Protein AF-A0A2Z6Q3V1-F1 (afdb_monomer)

pLDDT: mean 76.54, std 15.21, range [40.12, 95.44]

Mean predicted aligned error: 13.57 Å

Sequence (162 aa):
MSDLQIVQERGIPQEKRKRQTNGFLIFRNEINEIYKDTNIPMKVLSKIVSDLWNNMPESQKNEYKREYELNRENQKNSKNMFNEIIDLCVQVLQLRNTYEGDANILNLKKIIINKIEEYIDNAYQSDEKTPDSLLEVYFWIYLHINNNMISFKDFLEWHLEL

Secondary structure (DSSP, 8-state):
------------------PPP-HHHHHHHHHHHHTTTS---HHHHHHHHHHHHHHS-HHHHHHHHHHHHHHHHHHHHHHHHHHHHHHHHHHHHHHHTSS--HHHHHHHHHHHHHHHHHHHHHHH-SS---HHHHHHHHHHHHHHHHTTSS-HHHHHHHHH--

Nearest PDB structures (foldseek):
  1rq0-assembly1_A  TM=6.380E-01  e=2.751E+00  Thermotoga maritima

InterPro domains:
  IPR009071 High mobility group box domain [PF00505] (18-76)
  IPR009071 High mobility group box domain [PS50118] (17-83)
  IPR009071 High mobility group box domain [SM00398] (16-84)
  IPR036910 High mobility group box domain superfamily [G3DSA:1.10.30.10] (12-87)
  IPR036910 High mobility group box domain superfamily [SSF47095] (12-73)

Foldseek 3Di:
DDDDDPPPPPPDPDPPPPPPDALLVVQLVVQCVVCVPPPDPPVRSVVVSVVCVVPDDVVVSVVSRVVSVVVVVLVVVLVVLLVVLLVLVVVLVVVVVPPDDPPPNVVSLVVSVVSLVVSLCSVVVDDDDDPVSSVVSLVVSCVVNPVPVDDSVVSCCRRPVD

Radius of gyration: 24.94 Å; Cα contacts (8 Å, |Δi|>4): 72; chains: 1; bounding box: 53×76×59 Å

Structure (mmCIF, N/CA/C/O backbone):
data_AF-A0A2Z6Q3V1-F1
#
_entry.id   AF-A0A2Z6Q3V1-F1
#
loop_
_atom_site.group_PDB
_atom_site.id
_atom_site.type_symbol
_atom_site.label_atom_id
_atom_site.label_alt_id
_atom_site.label_comp_id
_atom_site.label_asym_id
_atom_site.label_entity_id
_atom_site.label_seq_id
_atom_site.pdbx_PDB_ins_code
_atom_site.Cartn_x
_atom_site.Cartn_y
_atom_site.Cartn_z
_atom_site.occupancy
_atom_site.B_iso_or_equiv
_atom_site.auth_seq_id
_atom_site.auth_comp_id
_atom_site.auth_asym_id
_atom_site.auth_atom_id
_atom_site.pdbx_PDB_model_num
ATOM 1 N N . MET A 1 1 ? 27.819 59.455 3.798 1.00 40.12 1 MET A N 1
ATOM 2 C CA . MET A 1 1 ? 27.571 58.857 2.470 1.00 40.12 1 MET A CA 1
ATOM 3 C C . MET A 1 1 ? 28.111 57.433 2.558 1.00 40.12 1 MET A C 1
ATOM 5 O O . MET A 1 1 ? 29.312 57.277 2.461 1.00 40.12 1 MET A O 1
ATOM 9 N N . SER A 1 2 ? 27.429 56.496 3.224 1.00 40.44 2 SER A N 1
ATOM 10 C CA . SER A 1 2 ? 26.300 55.650 2.777 1.00 40.44 2 SER A CA 1
ATOM 11 C C . SER A 1 2 ? 26.572 54.871 1.493 1.00 40.44 2 SER A C 1
ATOM 13 O O . SER A 1 2 ? 25.965 55.155 0.467 1.00 40.44 2 SER A O 1
ATOM 15 N N . ASP A 1 3 ? 27.434 53.859 1.594 1.00 44.41 3 ASP A N 1
ATOM 16 C CA . ASP A 1 3 ? 27.473 52.763 0.630 1.00 44.41 3 ASP A CA 1
ATOM 17 C C . ASP A 1 3 ?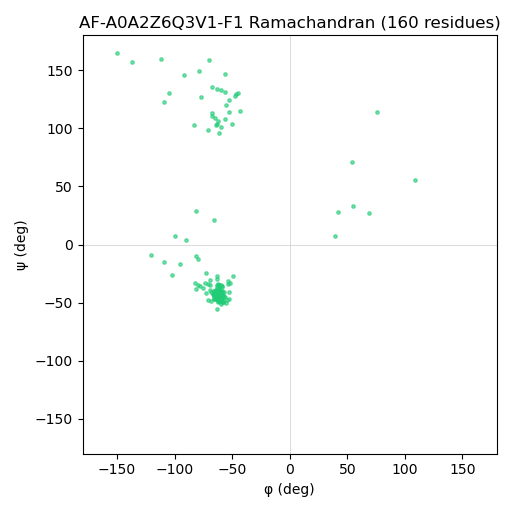 26.401 51.736 1.013 1.00 44.41 3 ASP A C 1
ATOM 19 O O . ASP A 1 3 ? 26.521 50.979 1.978 1.00 44.41 3 ASP A O 1
ATOM 23 N N . LEU A 1 4 ? 25.296 51.779 0.271 1.00 44.31 4 LEU A N 1
ATOM 24 C CA . LEU A 1 4 ? 24.204 50.815 0.328 1.00 44.31 4 LEU A CA 1
ATOM 25 C C . LEU A 1 4 ? 24.711 49.444 -0.139 1.00 44.31 4 LEU A C 1
ATOM 27 O O . LEU A 1 4 ? 24.943 49.223 -1.327 1.00 44.31 4 LEU A O 1
ATOM 31 N N . GLN A 1 5 ? 24.847 48.505 0.796 1.00 46.03 5 GLN A N 1
ATOM 32 C CA . GLN A 1 5 ? 24.975 47.088 0.472 1.00 46.03 5 GLN A CA 1
ATOM 33 C C . GLN A 1 5 ? 23.647 46.596 -0.115 1.00 46.03 5 GLN A C 1
ATOM 35 O O . GLN A 1 5 ? 22.632 46.535 0.577 1.00 46.03 5 GLN A O 1
ATOM 40 N N . ILE A 1 6 ? 23.655 46.233 -1.398 1.00 50.03 6 ILE A N 1
ATOM 41 C CA . ILE A 1 6 ? 22.553 45.504 -2.027 1.00 50.03 6 ILE A CA 1
ATOM 42 C C . ILE A 1 6 ? 22.576 44.086 -1.454 1.00 50.03 6 ILE A C 1
ATOM 44 O O . ILE A 1 6 ? 23.367 43.236 -1.862 1.00 50.03 6 ILE A O 1
ATOM 48 N N . VAL A 1 7 ? 21.722 43.844 -0.465 1.00 46.12 7 VAL A N 1
ATOM 49 C CA . VAL A 1 7 ? 21.419 42.502 0.025 1.00 46.12 7 VAL A CA 1
ATOM 50 C C . VAL A 1 7 ? 20.676 41.777 -1.096 1.00 46.12 7 VAL A C 1
ATOM 52 O O . VAL A 1 7 ? 19.545 42.120 -1.425 1.00 46.12 7 VAL A O 1
ATOM 55 N N . GLN A 1 8 ? 21.317 40.778 -1.709 1.00 48.34 8 GLN A N 1
ATOM 56 C CA . GLN A 1 8 ? 20.606 39.782 -2.506 1.00 48.34 8 GLN A CA 1
ATOM 57 C C . GLN A 1 8 ? 19.658 39.032 -1.568 1.00 48.34 8 GLN A C 1
ATOM 59 O O . GLN A 1 8 ? 20.091 38.192 -0.776 1.00 48.34 8 GLN A O 1
ATOM 64 N N . GLU A 1 9 ? 18.368 39.347 -1.644 1.00 45.97 9 GLU A N 1
ATOM 65 C CA . GLU A 1 9 ? 17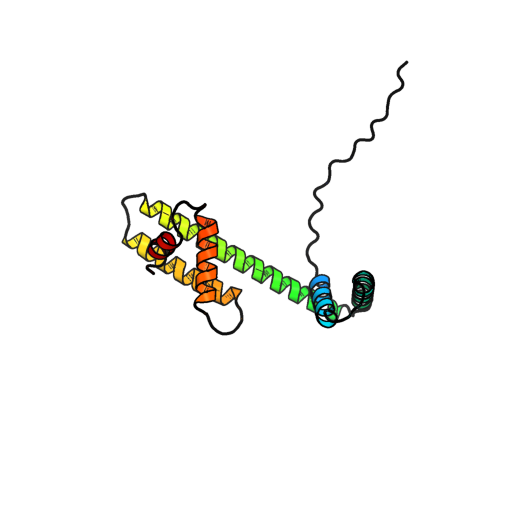.320 38.548 -1.024 1.00 45.97 9 GLU A CA 1
ATOM 66 C C . GLU A 1 9 ? 17.430 37.117 -1.563 1.00 45.97 9 GLU A C 1
ATOM 68 O O . GLU A 1 9 ? 17.156 36.829 -2.730 1.00 45.97 9 GLU A O 1
ATOM 73 N N . ARG A 1 10 ? 17.895 36.198 -0.712 1.00 49.09 10 ARG A N 1
ATOM 74 C CA . ARG A 1 10 ? 17.829 34.764 -0.986 1.00 49.09 10 ARG A CA 1
ATOM 75 C C . ARG A 1 10 ? 16.349 34.412 -1.052 1.00 49.09 10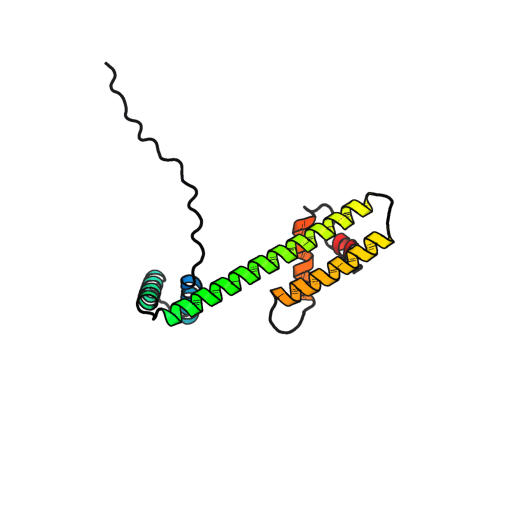 ARG A C 1
ATOM 77 O O . ARG A 1 10 ? 15.689 34.353 -0.018 1.00 49.09 10 ARG A O 1
ATOM 84 N N . GLY A 1 11 ? 15.839 34.234 -2.270 1.00 49.09 11 GLY A N 1
ATOM 85 C CA . GLY A 1 11 ? 14.454 33.857 -2.516 1.00 49.09 11 GLY A CA 1
ATOM 86 C C . GLY A 1 11 ? 14.042 32.698 -1.612 1.00 49.09 11 GLY A C 1
ATOM 87 O O . GLY A 1 11 ? 14.746 31.690 -1.517 1.00 49.09 11 GLY A O 1
ATOM 88 N N . ILE A 1 12 ? 12.912 32.880 -0.929 1.00 48.97 12 ILE A N 1
ATOM 89 C CA . ILE A 1 12 ? 12.244 31.861 -0.117 1.00 48.97 12 ILE A CA 1
ATOM 90 C C . ILE A 1 12 ? 12.217 30.556 -0.930 1.00 48.97 12 ILE A C 1
ATOM 92 O O . ILE A 1 12 ? 11.820 30.607 -2.101 1.00 48.97 12 ILE A O 1
ATOM 96 N N . PRO A 1 13 ? 12.634 29.399 -0.374 1.00 46.94 13 PRO A N 1
ATOM 97 C CA . PRO A 1 13 ? 12.514 28.130 -1.071 1.00 46.94 13 PRO A CA 1
ATOM 98 C C . PRO A 1 13 ? 11.034 27.898 -1.368 1.00 46.94 13 PRO A C 1
ATOM 100 O O . PRO A 1 13 ? 10.264 27.528 -0.488 1.00 46.94 13 PRO A O 1
ATOM 103 N N . GLN A 1 14 ? 10.620 28.157 -2.608 1.00 48.53 14 GLN A N 1
ATOM 104 C CA . GLN A 1 14 ? 9.332 27.700 -3.103 1.00 48.53 14 GLN A CA 1
ATOM 105 C C . GLN A 1 14 ? 9.323 26.192 -2.880 1.00 48.53 14 GLN A C 1
ATOM 107 O O . GLN A 1 14 ? 10.211 25.494 -3.385 1.00 48.53 14 GLN A O 1
ATOM 112 N N . GLU A 1 15 ? 8.368 25.707 -2.086 1.00 45.59 15 GLU A N 1
ATOM 113 C CA . GLU A 1 15 ? 8.117 24.284 -1.912 1.00 45.59 15 GLU A CA 1
ATOM 114 C C . GLU A 1 15 ? 8.011 23.683 -3.314 1.00 45.59 15 GLU A C 1
ATOM 116 O O . GLU A 1 15 ? 7.050 23.916 -4.055 1.00 45.59 15 GLU A O 1
ATOM 121 N N . LYS A 1 16 ? 9.065 22.982 -3.748 1.00 48.09 16 LYS A N 1
ATOM 122 C CA . LYS A 1 16 ? 9.055 22.323 -5.047 1.00 48.09 16 LYS A CA 1
ATOM 123 C C . LYS A 1 16 ? 7.940 21.300 -4.956 1.00 48.09 16 LYS A C 1
ATOM 125 O O . LYS A 1 16 ? 8.112 20.282 -4.287 1.00 48.09 16 LYS A O 1
ATOM 130 N N . ARG A 1 17 ? 6.812 21.570 -5.623 1.00 44.47 17 ARG A N 1
ATOM 131 C CA . ARG A 1 17 ? 5.753 20.582 -5.843 1.00 44.47 17 ARG A CA 1
ATOM 132 C C . ARG A 1 17 ? 6.452 19.287 -6.241 1.00 44.47 17 ARG A C 1
ATOM 134 O O . ARG A 1 17 ? 7.146 19.271 -7.264 1.00 44.47 17 ARG A O 1
ATOM 141 N N . LYS A 1 18 ? 6.353 18.242 -5.409 1.00 46.03 18 LYS A N 1
ATOM 142 C CA . LYS A 1 18 ? 6.863 16.915 -5.770 1.00 46.03 18 LYS A CA 1
ATOM 143 C C . LYS A 1 18 ? 6.239 16.601 -7.126 1.00 46.03 18 LYS A C 1
ATOM 145 O O . LYS A 1 18 ? 5.015 16.578 -7.244 1.00 46.03 18 LYS A O 1
ATOM 150 N N . ARG A 1 19 ? 7.071 16.512 -8.170 1.00 50.97 19 ARG A N 1
ATOM 151 C CA . ARG A 1 19 ? 6.587 16.254 -9.529 1.00 50.97 19 ARG A CA 1
ATOM 152 C C . ARG A 1 19 ? 5.797 14.957 -9.469 1.00 50.97 19 ARG A C 1
ATOM 154 O O . ARG A 1 19 ? 6.274 13.997 -8.867 1.00 50.97 19 ARG A O 1
ATOM 161 N N . GLN A 1 20 ? 4.597 14.964 -10.041 1.00 46.84 20 GLN A N 1
ATOM 162 C CA . GLN A 1 20 ? 3.801 13.752 -10.160 1.00 46.84 20 GLN A CA 1
ATOM 163 C C . GLN A 1 20 ? 4.671 12.682 -10.820 1.00 46.84 20 GLN A C 1
ATOM 165 O O . GLN A 1 20 ? 5.282 12.913 -11.867 1.00 46.84 20 GLN A O 1
ATOM 170 N N . THR A 1 21 ? 4.786 11.551 -10.138 1.00 57.00 21 THR A N 1
ATOM 171 C CA . THR A 1 21 ? 5.335 10.307 -10.666 1.00 57.00 21 THR A CA 1
ATOM 172 C C . THR A 1 21 ? 4.672 10.063 -12.035 1.00 57.00 21 THR A C 1
ATOM 174 O O . THR A 1 21 ? 3.468 10.217 -12.149 1.00 57.00 21 THR A O 1
ATOM 177 N N . ASN A 1 22 ? 5.431 9.830 -13.106 1.00 79.69 22 ASN A N 1
ATOM 178 C CA . ASN A 1 22 ? 4.924 9.757 -14.493 1.00 79.69 22 ASN A CA 1
ATOM 179 C C . ASN A 1 22 ? 5.045 8.302 -14.988 1.00 79.69 22 ASN A C 1
ATOM 181 O O . ASN A 1 22 ? 5.877 7.580 -14.444 1.00 79.69 22 ASN A O 1
ATOM 185 N N . GLY A 1 23 ? 4.311 7.878 -16.024 1.00 86.06 23 GLY A N 1
ATOM 186 C CA . GLY A 1 23 ? 4.472 6.561 -16.669 1.00 86.06 23 GLY A CA 1
ATOM 187 C C . GLY A 1 23 ? 5.931 6.220 -17.021 1.00 86.06 23 GLY A C 1
ATOM 188 O O . GLY A 1 23 ? 6.335 5.066 -16.944 1.00 86.06 23 GLY A O 1
ATOM 189 N N . PHE A 1 24 ? 6.776 7.234 -17.247 1.00 90.88 24 PHE A N 1
ATOM 190 C CA . PHE A 1 24 ? 8.233 7.070 -17.362 1.00 90.88 24 PHE A CA 1
ATOM 191 C C . PHE A 1 24 ? 8.890 6.342 -16.175 1.00 90.88 24 PHE A C 1
ATOM 193 O O . PHE A 1 24 ? 9.882 5.647 -16.361 1.00 90.88 24 PHE A O 1
ATOM 200 N N . LEU A 1 25 ? 8.397 6.521 -14.947 1.00 89.56 25 LEU A N 1
ATOM 201 C CA . LEU A 1 25 ? 8.967 5.872 -13.764 1.00 89.56 25 LEU A CA 1
ATOM 202 C C . LEU A 1 25 ? 8.643 4.381 -13.708 1.00 89.56 25 LEU A C 1
ATOM 204 O O . LEU A 1 25 ? 9.499 3.628 -13.261 1.00 89.56 25 LEU A O 1
ATOM 208 N N . ILE A 1 26 ? 7.469 3.967 -14.194 1.00 90.56 26 ILE A N 1
ATOM 209 C CA . ILE A 1 26 ? 7.134 2.543 -14.341 1.00 90.56 26 ILE A CA 1
ATOM 210 C C . ILE A 1 26 ? 8.103 1.918 -15.340 1.00 90.56 26 ILE A C 1
ATOM 212 O O . ILE A 1 26 ? 8.883 1.046 -14.969 1.00 90.56 26 ILE A O 1
ATOM 216 N N . PHE A 1 27 ? 8.177 2.489 -16.544 1.00 94.38 27 PHE A N 1
ATOM 217 C CA . PHE A 1 27 ? 9.125 2.063 -17.572 1.00 94.38 27 PHE A CA 1
ATOM 218 C C . PHE A 1 27 ? 10.574 2.021 -17.061 1.00 94.38 27 PHE A C 1
ATOM 220 O O . PHE A 1 27 ? 11.298 1.049 -17.252 1.00 94.38 27 PHE A O 1
ATOM 227 N N . ARG A 1 28 ? 11.025 3.066 -16.358 1.00 92.94 28 ARG A N 1
ATOM 228 C CA . ARG A 1 28 ? 12.376 3.108 -15.788 1.00 92.94 28 ARG A CA 1
ATOM 229 C C . ARG A 1 28 ? 12.617 1.976 -14.794 1.00 92.94 28 ARG A C 1
ATOM 231 O O . ARG A 1 28 ? 13.721 1.437 -14.781 1.00 92.94 28 ARG A O 1
ATOM 238 N N . ASN A 1 29 ? 11.644 1.665 -13.943 1.00 91.25 29 ASN A N 1
ATOM 239 C CA . ASN A 1 29 ? 11.776 0.592 -12.965 1.00 91.25 29 ASN A CA 1
ATOM 240 C C . ASN A 1 29 ? 11.877 -0.770 -13.656 1.00 91.25 29 ASN A C 1
ATOM 242 O O . ASN A 1 29 ? 12.748 -1.548 -13.285 1.00 91.25 29 ASN A O 1
ATOM 246 N N . GLU A 1 30 ? 11.088 -1.014 -14.704 1.00 93.00 30 GLU A N 1
ATOM 247 C CA . GLU A 1 30 ? 11.195 -2.236 -15.513 1.00 93.00 30 GLU A CA 1
ATOM 248 C C . GLU A 1 30 ? 12.590 -2.398 -16.117 1.00 93.00 30 GLU A C 1
ATOM 250 O O . GLU A 1 30 ? 13.221 -3.444 -15.976 1.00 93.00 30 GLU A O 1
ATOM 255 N N . ILE A 1 31 ? 13.119 -1.342 -16.743 1.00 92.94 31 ILE A N 1
ATOM 256 C CA . ILE A 1 31 ? 14.468 -1.392 -17.310 1.00 92.94 31 ILE A CA 1
ATOM 257 C C . ILE A 1 31 ? 15.514 -1.580 -16.202 1.00 92.94 31 ILE A C 1
ATOM 259 O O . ILE A 1 31 ? 16.436 -2.374 -16.361 1.00 92.94 31 ILE A O 1
ATOM 263 N N . ASN A 1 32 ? 15.382 -0.906 -15.058 1.00 92.06 32 ASN A N 1
ATOM 264 C CA . ASN A 1 32 ? 16.301 -1.115 -13.938 1.00 92.06 32 ASN A CA 1
ATOM 265 C C . ASN A 1 32 ? 16.298 -2.573 -13.454 1.00 92.06 32 ASN A C 1
ATOM 267 O O . ASN A 1 32 ? 17.373 -3.102 -13.192 1.00 92.06 32 ASN A O 1
ATOM 271 N N . GLU A 1 33 ? 15.134 -3.221 -13.376 1.00 91.81 33 GLU A N 1
ATOM 272 C CA . GLU A 1 33 ? 15.027 -4.633 -12.994 1.00 91.81 33 GLU A CA 1
ATOM 273 C C . GLU A 1 33 ? 15.674 -5.566 -14.020 1.00 91.81 33 GLU A C 1
ATOM 275 O O . GLU A 1 33 ? 16.375 -6.499 -13.633 1.00 91.81 33 GLU A O 1
ATOM 280 N N . ILE A 1 34 ? 15.523 -5.291 -15.321 1.00 92.12 34 ILE A N 1
ATOM 281 C CA . ILE A 1 34 ? 16.187 -6.061 -16.388 1.00 92.12 34 ILE A CA 1
ATOM 282 C C . ILE A 1 34 ? 17.716 -5.971 -16.271 1.00 92.12 34 ILE A C 1
ATOM 284 O O . ILE A 1 34 ? 18.422 -6.946 -16.523 1.00 92.12 34 ILE A O 1
ATOM 288 N N . TYR A 1 35 ? 18.238 -4.804 -15.885 1.00 89.56 35 TYR A N 1
ATOM 289 C CA . TYR A 1 35 ? 19.677 -4.543 -15.815 1.00 89.56 35 TYR A CA 1
ATOM 290 C C . TYR A 1 35 ? 20.268 -4.643 -14.399 1.00 89.56 35 TYR A C 1
ATOM 292 O O . TYR A 1 35 ? 21.447 -4.323 -14.226 1.00 89.56 35 TYR A O 1
ATOM 300 N N . LYS A 1 36 ? 19.509 -5.098 -13.392 1.00 89.06 36 LYS A N 1
ATOM 301 C CA . LYS A 1 36 ? 19.933 -5.061 -11.978 1.00 89.06 36 LYS A CA 1
ATOM 302 C C . LYS A 1 36 ? 21.211 -5.845 -11.687 1.00 89.06 36 LYS A C 1
ATOM 304 O O . LYS A 1 36 ? 22.030 -5.398 -10.892 1.00 89.06 36 LYS A O 1
ATOM 309 N N . ASP A 1 37 ? 21.404 -6.963 -12.384 1.00 90.88 37 ASP A N 1
ATOM 310 C CA . ASP A 1 37 ? 22.556 -7.855 -12.208 1.00 90.88 37 ASP A CA 1
ATOM 311 C C . ASP A 1 37 ? 23.733 -7.483 -13.121 1.00 90.88 37 ASP A C 1
ATOM 313 O O . ASP A 1 37 ? 24.756 -8.169 -13.175 1.00 90.88 37 ASP A O 1
ATOM 317 N N . THR A 1 38 ? 23.608 -6.385 -13.868 1.00 88.94 38 THR A N 1
ATOM 318 C CA . THR A 1 38 ? 24.677 -5.901 -14.737 1.00 88.94 38 THR A CA 1
ATOM 319 C C . THR A 1 38 ? 25.564 -4.909 -14.001 1.00 88.94 38 THR A C 1
ATOM 321 O O . THR A 1 38 ? 25.104 -4.082 -13.219 1.00 88.94 38 THR A O 1
ATOM 324 N N . ASN A 1 39 ? 26.859 -4.913 -14.313 1.00 91.44 39 ASN A N 1
ATOM 325 C CA . ASN A 1 39 ? 27.809 -3.960 -13.735 1.00 91.44 39 ASN A CA 1
ATOM 326 C C . ASN A 1 39 ? 27.777 -2.589 -14.451 1.00 91.44 39 ASN A C 1
ATOM 328 O O . ASN A 1 39 ? 28.797 -1.908 -14.575 1.00 91.44 39 ASN A O 1
ATOM 332 N N . ILE A 1 40 ? 26.621 -2.210 -15.009 1.00 90.19 40 ILE A N 1
ATOM 333 C CA . ILE A 1 40 ? 26.456 -0.961 -15.752 1.00 90.19 40 ILE A CA 1
ATOM 334 C C . ILE A 1 40 ? 26.347 0.190 -14.746 1.00 90.19 40 ILE A C 1
ATOM 336 O O . ILE A 1 40 ? 25.469 0.178 -13.881 1.00 90.19 40 ILE A O 1
ATOM 340 N N . PRO A 1 41 ? 27.171 1.245 -14.869 1.00 93.75 41 PRO A N 1
ATOM 341 C CA . PRO A 1 41 ? 27.040 2.403 -14.001 1.00 93.75 41 PRO A CA 1
ATOM 342 C C . PRO A 1 41 ? 25.652 3.041 -14.133 1.00 93.75 41 PRO A C 1
ATOM 344 O O . PRO A 1 41 ? 25.205 3.352 -15.239 1.00 93.75 41 PRO A O 1
ATOM 347 N N . MET A 1 42 ? 25.010 3.348 -13.005 1.00 90.94 42 MET A N 1
ATOM 348 C CA . MET A 1 42 ? 23.661 3.937 -12.955 1.00 90.94 42 MET A CA 1
ATOM 349 C C . MET A 1 42 ? 23.501 5.191 -13.837 1.00 90.94 42 MET A C 1
ATOM 351 O O . MET A 1 42 ? 22.439 5.433 -14.411 1.00 90.94 42 MET A O 1
ATOM 355 N N . LYS A 1 43 ? 24.563 5.995 -13.988 1.00 93.12 43 LYS A N 1
ATOM 356 C CA . LYS A 1 43 ? 24.578 7.175 -14.871 1.00 93.12 43 LYS A CA 1
ATOM 357 C C . LYS A 1 43 ? 24.409 6.800 -16.348 1.00 93.12 43 LYS A C 1
ATOM 359 O O . LYS A 1 43 ? 23.716 7.504 -17.077 1.00 93.12 43 LYS A O 1
ATOM 364 N N . VAL A 1 44 ? 25.039 5.706 -16.774 1.00 93.50 44 VAL A N 1
ATOM 365 C CA . VAL A 1 44 ? 24.938 5.174 -18.139 1.00 93.50 44 VAL A CA 1
ATOM 366 C C . VAL A 1 44 ? 23.549 4.586 -18.351 1.00 93.50 44 VAL A C 1
ATOM 368 O O . VAL A 1 44 ? 22.882 4.962 -19.311 1.00 93.50 44 VAL A O 1
ATOM 371 N N . LEU A 1 45 ? 23.072 3.772 -17.406 1.00 93.44 45 LEU A N 1
ATOM 372 C CA . LEU A 1 45 ? 21.727 3.197 -17.457 1.00 93.44 45 LEU A CA 1
ATOM 373 C C . LEU A 1 45 ? 20.644 4.283 -17.534 1.00 93.44 45 LEU A C 1
ATOM 375 O O . LEU A 1 45 ? 19.762 4.226 -18.381 1.00 93.44 45 LEU A O 1
ATOM 379 N N . SER A 1 46 ? 20.758 5.343 -16.729 1.00 93.06 46 SER A N 1
ATOM 380 C CA . SER A 1 46 ? 19.804 6.461 -16.741 1.00 93.06 46 SER A CA 1
ATOM 381 C C . SER A 1 46 ? 19.750 7.183 -18.092 1.00 93.06 46 SER A C 1
ATOM 383 O O . SER A 1 46 ? 18.679 7.635 -18.504 1.00 93.06 46 SER A O 1
ATOM 385 N N . LYS A 1 47 ? 20.891 7.291 -18.789 1.00 94.94 47 LYS A N 1
ATOM 386 C CA . LYS A 1 47 ? 20.946 7.853 -20.142 1.00 94.94 47 LYS A CA 1
ATOM 387 C C . LYS A 1 47 ? 20.244 6.929 -21.138 1.00 94.94 47 LYS A C 1
ATOM 389 O O . LYS A 1 47 ? 19.366 7.395 -21.851 1.00 94.94 47 LYS A O 1
ATOM 394 N N . ILE A 1 48 ? 20.558 5.632 -21.102 1.00 93.25 48 ILE A N 1
ATOM 395 C CA . ILE A 1 48 ? 19.928 4.613 -21.958 1.00 93.25 48 ILE A CA 1
ATOM 396 C C . ILE A 1 48 ? 18.406 4.633 -21.788 1.00 93.25 48 ILE A C 1
ATOM 398 O O . ILE A 1 48 ? 17.685 4.749 -22.772 1.00 93.25 48 ILE A O 1
ATOM 402 N N . VAL A 1 49 ? 17.911 4.599 -20.548 1.00 94.94 49 VAL A N 1
ATOM 403 C CA . VAL A 1 49 ? 16.470 4.641 -20.246 1.00 94.94 49 VAL A CA 1
ATOM 404 C C . VAL A 1 49 ? 15.816 5.899 -20.823 1.00 94.94 49 VAL A C 1
ATOM 406 O O . VAL A 1 49 ? 14.734 5.829 -21.401 1.00 94.94 49 VAL A O 1
ATOM 409 N N . SER A 1 50 ? 16.468 7.055 -20.690 1.00 94.12 50 SER A N 1
ATOM 410 C CA . SER A 1 50 ? 15.937 8.317 -21.220 1.00 94.12 50 SER A CA 1
ATOM 411 C C . SER A 1 50 ? 15.873 8.309 -22.749 1.00 94.12 50 SER A C 1
ATOM 413 O O . SER A 1 50 ? 14.870 8.728 -23.322 1.00 94.12 50 SER A O 1
ATOM 415 N N . ASP A 1 51 ? 16.914 7.798 -23.408 1.00 95.44 51 ASP A N 1
ATOM 416 C CA . ASP A 1 51 ? 16.973 7.694 -24.867 1.00 95.44 51 ASP A CA 1
ATOM 417 C C . ASP A 1 51 ? 15.918 6.706 -25.394 1.00 95.44 51 ASP A C 1
ATOM 419 O O . ASP A 1 51 ? 15.214 7.012 -26.357 1.00 95.44 51 ASP A O 1
ATOM 423 N N . LEU A 1 52 ? 15.739 5.559 -24.730 1.00 95.25 52 LEU A N 1
ATOM 424 C CA . LEU A 1 52 ? 14.695 4.586 -25.063 1.00 95.25 52 LEU A CA 1
ATOM 425 C C . LEU A 1 52 ? 13.297 5.189 -24.924 1.00 95.25 52 LEU A C 1
ATOM 427 O O . LEU A 1 52 ? 12.490 5.085 -25.844 1.00 95.25 52 LEU A O 1
ATOM 431 N N . TRP A 1 53 ? 13.025 5.879 -23.814 1.00 94.69 53 TRP A N 1
ATOM 432 C CA . TRP A 1 53 ? 11.740 6.542 -23.611 1.00 94.69 53 TRP A CA 1
ATOM 433 C C . TRP A 1 53 ? 11.480 7.616 -24.667 1.00 94.69 53 TRP A C 1
ATOM 435 O O . TRP A 1 53 ? 10.386 7.693 -25.216 1.00 94.69 53 TRP A O 1
ATOM 445 N N . ASN A 1 54 ? 12.470 8.444 -25.004 1.00 92.81 54 ASN A N 1
ATOM 446 C CA . ASN A 1 54 ? 12.287 9.497 -26.003 1.00 92.81 54 ASN A CA 1
ATOM 447 C C . ASN A 1 54 ? 11.946 8.926 -27.385 1.00 92.81 54 ASN A C 1
ATOM 449 O O . ASN A 1 54 ? 11.050 9.454 -28.043 1.00 92.81 54 ASN A O 1
ATOM 453 N N . ASN A 1 55 ? 12.586 7.820 -27.771 1.00 94.44 55 ASN A N 1
ATOM 454 C CA . ASN A 1 55 ? 12.353 7.141 -29.048 1.00 94.44 55 ASN A CA 1
ATOM 455 C C . ASN A 1 55 ? 11.121 6.215 -29.053 1.00 94.44 55 ASN A C 1
ATOM 457 O O . ASN A 1 55 ? 10.713 5.750 -30.116 1.00 94.44 55 ASN A O 1
ATOM 461 N N . MET A 1 56 ? 10.513 5.952 -27.894 1.00 94.06 56 MET A N 1
ATOM 462 C CA . MET A 1 56 ? 9.323 5.111 -27.779 1.00 94.06 56 MET A CA 1
ATOM 463 C C . MET A 1 56 ? 8.097 5.770 -28.448 1.00 94.06 56 MET A C 1
ATOM 465 O O . MET A 1 56 ? 7.849 6.965 -28.215 1.00 94.06 56 MET A O 1
ATOM 469 N N . PRO A 1 57 ? 7.296 5.016 -29.232 1.00 94.81 57 PRO A N 1
ATOM 470 C CA . PRO A 1 57 ? 6.038 5.497 -29.796 1.00 94.81 57 PRO A CA 1
ATOM 471 C C . PRO A 1 57 ? 5.068 6.012 -28.728 1.00 94.81 57 PRO A C 1
ATOM 473 O O . PRO A 1 57 ? 4.983 5.469 -27.627 1.00 94.81 57 PRO A O 1
ATOM 476 N N . GLU A 1 58 ? 4.273 7.027 -29.073 1.00 88.31 58 GLU A N 1
ATOM 477 C CA . GLU A 1 58 ? 3.311 7.614 -28.128 1.00 88.31 58 GLU A CA 1
ATOM 478 C C . GLU A 1 58 ? 2.236 6.609 -27.681 1.00 88.31 58 GLU A C 1
ATOM 480 O O . GLU A 1 58 ? 1.773 6.678 -26.547 1.00 88.31 58 GLU A O 1
ATOM 485 N N . SER A 1 59 ? 1.878 5.634 -28.525 1.00 90.69 59 SER A N 1
ATOM 486 C CA . SER A 1 59 ? 0.951 4.555 -28.159 1.00 90.69 59 SER A CA 1
ATOM 487 C C . SER A 1 59 ? 1.459 3.732 -26.972 1.00 90.69 59 SER A C 1
ATOM 489 O O . SER A 1 59 ? 0.717 3.539 -26.017 1.00 90.69 59 SER A O 1
ATOM 491 N N . GLN A 1 60 ? 2.733 3.334 -26.984 1.00 91.06 60 GLN A N 1
ATOM 492 C CA . GLN A 1 60 ? 3.361 2.592 -25.884 1.00 91.06 60 GLN A CA 1
ATOM 493 C C . GLN A 1 60 ? 3.527 3.474 -24.641 1.00 91.06 60 GLN A C 1
ATOM 495 O O . GLN A 1 60 ? 3.239 3.052 -23.525 1.00 91.06 60 GLN A O 1
ATOM 500 N N . LYS A 1 61 ? 3.886 4.754 -24.812 1.00 89.50 61 LYS A N 1
ATOM 501 C CA . LYS A 1 61 ? 3.905 5.713 -23.692 1.00 89.50 61 LYS A CA 1
ATOM 502 C C . LYS A 1 61 ? 2.537 5.845 -23.024 1.00 89.50 61 LYS A C 1
ATOM 504 O O . LYS A 1 61 ? 2.470 6.028 -21.810 1.00 89.50 61 LYS A O 1
ATOM 509 N N . ASN A 1 62 ? 1.453 5.781 -23.796 1.00 89.25 62 ASN A N 1
ATOM 510 C CA . ASN A 1 62 ? 0.095 5.861 -23.265 1.00 89.25 62 ASN A CA 1
ATOM 511 C C . ASN A 1 62 ? -0.293 4.622 -22.451 1.00 89.25 62 ASN A C 1
ATOM 513 O O . ASN A 1 62 ? -1.042 4.770 -21.489 1.00 89.25 62 ASN A O 1
ATOM 517 N N . GLU A 1 63 ? 0.245 3.444 -22.766 1.00 92.69 63 GLU A N 1
ATOM 518 C CA . GLU A 1 63 ? 0.068 2.244 -21.937 1.00 92.69 63 GLU A CA 1
ATOM 519 C C . GLU A 1 63 ? 0.679 2.459 -20.547 1.00 92.69 63 GLU A C 1
ATOM 521 O O . GLU A 1 63 ? -0.029 2.346 -19.548 1.00 92.69 63 GLU A O 1
ATOM 526 N N . TYR A 1 64 ? 1.926 2.9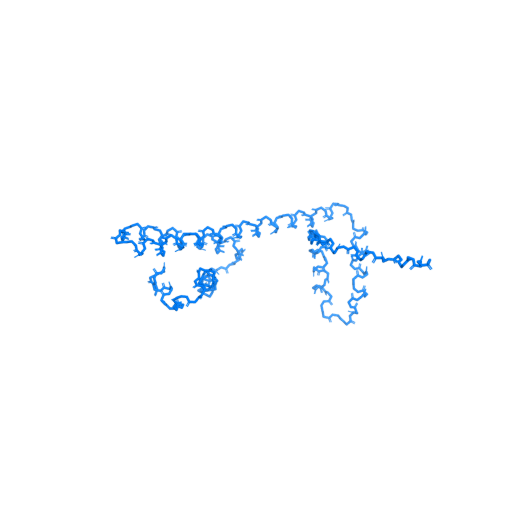37 -20.476 1.00 92.25 64 TYR A N 1
ATOM 527 C CA . TYR A 1 64 ? 2.573 3.280 -19.202 1.00 92.25 64 TYR A CA 1
ATOM 528 C C . TYR A 1 64 ? 1.866 4.404 -18.432 1.00 92.25 64 TYR A C 1
ATOM 530 O O . TYR A 1 64 ? 1.856 4.412 -17.200 1.00 92.25 64 TYR A O 1
ATOM 538 N N . LYS A 1 65 ? 1.274 5.387 -19.128 1.00 89.44 65 LYS A N 1
ATOM 539 C CA . LYS A 1 65 ? 0.446 6.421 -18.476 1.00 89.44 65 LYS A CA 1
ATOM 540 C C . LYS A 1 65 ? -0.814 5.811 -17.868 1.00 89.44 65 LYS A C 1
ATOM 542 O O . LYS A 1 65 ? -1.127 6.115 -16.722 1.00 89.44 65 LYS A O 1
ATOM 547 N N . ARG A 1 66 ? -1.505 4.945 -18.613 1.00 88.69 66 ARG A N 1
ATOM 548 C CA . ARG A 1 66 ? -2.718 4.267 -18.148 1.00 88.69 66 ARG A CA 1
ATOM 549 C C . ARG A 1 66 ? -2.425 3.389 -16.937 1.00 88.69 66 ARG A C 1
ATOM 551 O O . ARG A 1 66 ? -3.151 3.448 -15.953 1.00 88.69 66 ARG A O 1
ATOM 558 N N . GLU A 1 67 ? -1.353 2.609 -16.990 1.00 87.31 67 GLU A N 1
ATOM 559 C CA . GLU A 1 67 ? -0.926 1.779 -15.866 1.00 87.31 67 GLU A CA 1
ATOM 560 C C . GLU A 1 67 ? -0.604 2.628 -14.631 1.00 87.31 67 GLU A C 1
ATOM 562 O O . GLU A 1 67 ? -1.039 2.325 -13.521 1.00 87.31 67 GLU A O 1
ATOM 567 N N . TYR A 1 68 ? 0.084 3.756 -14.823 1.00 87.50 68 TYR A N 1
ATOM 568 C CA . TYR A 1 68 ? 0.335 4.702 -13.743 1.00 87.50 68 TYR A CA 1
ATOM 569 C C . TYR A 1 68 ? -0.955 5.255 -13.125 1.00 87.50 68 TYR A C 1
ATOM 571 O O . TYR A 1 68 ? -1.057 5.346 -11.900 1.00 87.50 68 TYR A O 1
ATOM 579 N N . GLU A 1 69 ? -1.932 5.630 -13.949 1.00 84.75 69 GLU A N 1
ATOM 580 C CA . GLU A 1 69 ? -3.220 6.139 -13.480 1.00 84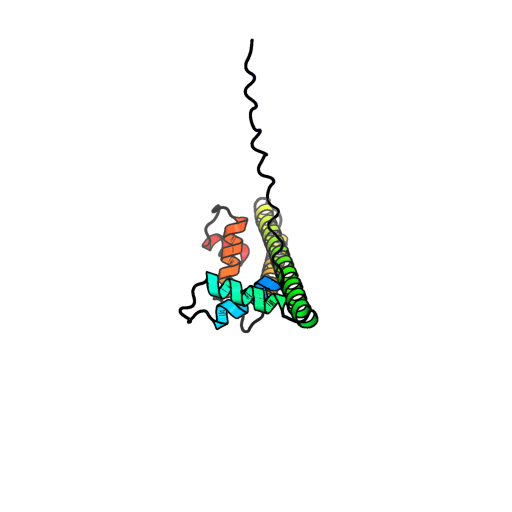.75 69 GLU A CA 1
ATOM 581 C C . GLU A 1 69 ? -3.969 5.093 -12.654 1.00 84.75 69 GLU A C 1
ATOM 583 O O . GLU A 1 69 ? -4.387 5.409 -11.540 1.00 84.75 69 GLU A O 1
ATOM 588 N N . LEU A 1 70 ? -4.026 3.846 -13.131 1.00 83.00 70 LEU A N 1
ATOM 589 C CA . LEU A 1 70 ? -4.627 2.725 -12.406 1.00 83.00 70 LEU A CA 1
ATOM 590 C C . LEU A 1 70 ? -3.922 2.472 -11.068 1.00 83.00 70 LEU A C 1
ATOM 592 O O . LEU A 1 70 ? -4.571 2.414 -10.025 1.00 83.00 70 LEU A O 1
ATOM 596 N N . ASN A 1 71 ? -2.588 2.410 -11.062 1.00 81.31 71 ASN A N 1
ATOM 597 C CA . ASN A 1 71 ? -1.807 2.202 -9.840 1.00 81.31 71 ASN A CA 1
ATOM 598 C C . ASN A 1 71 ? -2.014 3.340 -8.829 1.00 81.31 71 ASN A C 1
ATOM 600 O O . ASN A 1 71 ? -2.124 3.105 -7.624 1.00 81.31 71 ASN A O 1
ATOM 604 N N . ARG A 1 72 ? -2.105 4.585 -9.308 1.00 80.81 72 ARG A N 1
ATOM 605 C CA . ARG A 1 72 ? -2.387 5.758 -8.472 1.00 80.81 72 ARG A CA 1
ATOM 606 C C . ARG A 1 72 ? -3.802 5.721 -7.893 1.00 80.81 72 ARG A C 1
ATOM 608 O O . ARG A 1 72 ? -3.983 6.090 -6.732 1.00 80.81 72 ARG A O 1
ATOM 615 N N . GLU A 1 73 ? -4.797 5.337 -8.686 1.00 78.75 73 GLU A N 1
ATOM 616 C CA . GLU A 1 73 ? -6.186 5.212 -8.236 1.00 78.75 73 GLU A CA 1
ATOM 617 C C . GLU A 1 73 ? -6.337 4.101 -7.200 1.00 78.75 73 GLU A C 1
ATOM 619 O O . GLU A 1 73 ? -6.903 4.349 -6.136 1.00 78.75 73 GLU A O 1
ATOM 624 N N . ASN A 1 74 ? -5.723 2.942 -7.439 1.00 76.38 74 ASN A N 1
ATOM 625 C CA . ASN A 1 74 ? -5.696 1.834 -6.488 1.00 76.38 74 ASN A CA 1
ATOM 626 C C . ASN A 1 74 ? -5.068 2.258 -5.155 1.00 76.38 74 ASN A C 1
ATOM 628 O O . ASN A 1 74 ? -5.695 2.106 -4.112 1.00 76.38 74 ASN A O 1
ATOM 632 N N . GLN A 1 75 ? -3.895 2.905 -5.172 1.00 76.44 75 GLN A N 1
ATOM 633 C CA . GLN A 1 75 ? -3.261 3.412 -3.945 1.00 76.44 75 GLN A CA 1
ATOM 634 C C . GLN A 1 75 ? -4.139 4.422 -3.195 1.00 76.44 75 GLN A C 1
ATOM 636 O O . GLN A 1 75 ? -4.190 4.417 -1.963 1.00 76.44 75 GLN A O 1
ATOM 641 N N . LYS A 1 76 ? -4.832 5.308 -3.922 1.00 77.25 76 LYS A N 1
ATOM 642 C CA . LYS A 1 76 ? -5.758 6.271 -3.315 1.00 77.25 76 LYS A CA 1
ATOM 643 C C . LYS A 1 76 ? -6.945 5.556 -2.665 1.00 77.25 76 LYS A C 1
ATOM 645 O O . LYS A 1 76 ? -7.312 5.912 -1.548 1.00 77.25 76 LYS A O 1
ATOM 650 N N . ASN A 1 77 ? -7.515 4.561 -3.340 1.00 78.81 77 ASN A N 1
ATOM 651 C CA . ASN A 1 77 ? -8.641 3.780 -2.835 1.00 78.81 77 ASN A CA 1
ATOM 652 C C . ASN A 1 77 ? -8.243 2.975 -1.594 1.00 78.81 77 ASN A C 1
ATOM 654 O O . ASN A 1 77 ? -8.922 3.083 -0.576 1.00 78.81 77 ASN A O 1
ATOM 658 N N . SER A 1 78 ? -7.105 2.274 -1.621 1.00 78.38 78 SER A N 1
ATOM 659 C CA . SER A 1 78 ? -6.566 1.567 -0.451 1.00 78.38 78 SER A CA 1
ATOM 660 C C . SER A 1 78 ? -6.359 2.513 0.729 1.00 78.38 78 SER A C 1
ATOM 662 O O . SER A 1 78 ? -6.795 2.221 1.839 1.00 78.38 78 SER A O 1
ATOM 664 N N . LYS A 1 79 ? -5.773 3.696 0.501 1.00 80.88 79 LYS A N 1
ATOM 665 C CA . LYS A 1 79 ? -5.590 4.692 1.565 1.00 80.88 79 LYS A CA 1
ATOM 666 C C . LYS A 1 79 ? -6.918 5.186 2.148 1.00 80.88 79 LYS A 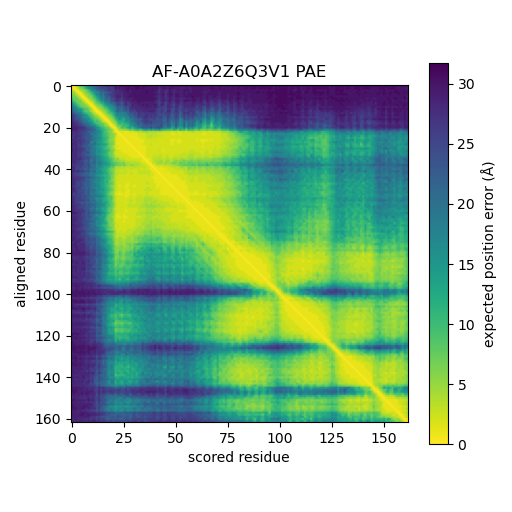C 1
ATOM 668 O O . LYS A 1 79 ? -7.013 5.371 3.357 1.00 80.88 79 LYS A O 1
ATOM 673 N N . ASN A 1 80 ? -7.924 5.421 1.308 1.00 84.88 80 ASN A N 1
ATOM 674 C CA . ASN A 1 80 ? -9.247 5.837 1.770 1.00 84.88 80 ASN A CA 1
ATOM 675 C C . ASN A 1 80 ? -9.910 4.745 2.620 1.00 84.88 80 ASN A C 1
ATOM 677 O O . ASN A 1 80 ? -10.356 5.045 3.723 1.00 84.88 80 ASN A O 1
ATOM 681 N N . MET A 1 81 ? -9.893 3.490 2.157 1.00 83.75 81 MET A N 1
ATOM 682 C CA . MET A 1 81 ? -10.412 2.343 2.915 1.00 83.75 81 MET A CA 1
ATOM 683 C C . MET A 1 81 ? -9.701 2.183 4.261 1.00 83.75 81 MET A C 1
ATOM 685 O O . MET A 1 81 ? -10.352 1.975 5.281 1.00 83.75 81 MET A O 1
ATOM 689 N N . PHE A 1 82 ? -8.376 2.350 4.287 1.00 83.94 82 PHE A N 1
ATOM 690 C CA . PHE A 1 82 ? -7.615 2.306 5.531 1.00 83.94 82 PHE A CA 1
ATOM 691 C C . PHE A 1 82 ? -8.063 3.398 6.512 1.00 83.94 82 PHE A C 1
ATOM 693 O O . PHE A 1 82 ? -8.313 3.103 7.674 1.00 83.94 82 PHE A O 1
ATOM 700 N N . ASN A 1 83 ? -8.242 4.641 6.054 1.00 84.81 83 ASN A N 1
ATOM 701 C CA . ASN A 1 83 ? -8.731 5.720 6.920 1.00 84.81 83 ASN A CA 1
ATOM 702 C C . ASN A 1 83 ? -10.133 5.429 7.482 1.00 84.81 83 ASN A C 1
ATOM 704 O O . ASN A 1 83 ? -10.369 5.673 8.660 1.00 84.81 83 ASN A O 1
ATOM 708 N N . GLU A 1 84 ? -11.039 4.859 6.680 1.00 86.88 84 GLU A N 1
ATOM 709 C CA . GLU A 1 84 ? -12.372 4.461 7.156 1.00 86.88 84 GLU A CA 1
ATOM 710 C C . GLU A 1 84 ? -12.300 3.404 8.268 1.00 86.88 84 GLU A C 1
ATOM 712 O O . GLU A 1 84 ? -13.054 3.473 9.239 1.00 86.88 84 GLU A O 1
ATOM 717 N N . ILE A 1 85 ? -11.381 2.439 8.154 1.00 86.00 85 ILE A N 1
ATOM 718 C CA . ILE A 1 85 ? -11.136 1.434 9.199 1.00 86.00 85 ILE A CA 1
ATOM 719 C C . ILE A 1 85 ? -10.652 2.113 10.487 1.00 86.00 85 ILE A C 1
ATOM 721 O O . ILE A 1 85 ? -11.157 1.811 11.568 1.00 86.00 85 ILE A O 1
ATOM 725 N N . ILE A 1 86 ? -9.713 3.058 10.379 1.00 84.56 86 ILE A N 1
ATOM 726 C CA . ILE A 1 86 ? -9.202 3.819 11.528 1.00 84.56 86 ILE A CA 1
ATOM 727 C C . ILE A 1 86 ? -10.331 4.597 12.214 1.00 84.56 86 ILE A C 1
ATOM 729 O O . ILE A 1 86 ? -10.473 4.506 13.435 1.00 84.56 86 ILE A O 1
ATOM 733 N N . ASP A 1 87 ? -11.168 5.300 11.450 1.00 85.62 87 ASP A N 1
ATOM 734 C CA . ASP A 1 87 ? -12.284 6.088 11.986 1.00 85.62 87 ASP A CA 1
ATOM 735 C C . ASP A 1 87 ? -13.295 5.214 12.745 1.00 85.62 87 ASP A C 1
ATOM 737 O O . ASP A 1 87 ? -13.782 5.601 13.811 1.00 85.62 87 ASP A O 1
ATOM 741 N N . LEU A 1 88 ? -13.590 4.010 12.242 1.00 84.19 88 LEU A N 1
ATOM 742 C CA . LEU A 1 88 ? -14.472 3.056 12.920 1.00 84.19 88 LEU A CA 1
ATOM 743 C C . LEU A 1 88 ? -13.867 2.527 14.223 1.00 84.19 88 LEU A C 1
ATOM 745 O O . LEU A 1 88 ? -14.562 2.441 15.237 1.00 84.19 88 LEU A O 1
ATOM 749 N N . CYS A 1 89 ? -12.574 2.204 14.232 1.00 81.00 89 CYS A N 1
ATOM 750 C CA . CYS A 1 89 ? -11.903 1.773 15.455 1.00 81.00 89 CYS A CA 1
ATOM 751 C C . CYS A 1 89 ? -11.884 2.885 16.518 1.00 81.00 89 CYS A C 1
ATOM 753 O O . CYS A 1 89 ? -12.101 2.617 17.699 1.00 81.00 89 CYS A O 1
ATOM 755 N N . VAL A 1 90 ? -11.697 4.147 16.113 1.00 81.94 90 VAL A N 1
ATOM 756 C CA . VAL A 1 90 ? -11.791 5.297 17.027 1.00 81.94 90 VAL A CA 1
ATOM 757 C C . VAL A 1 90 ? -13.200 5.424 17.620 1.00 81.94 90 VAL A C 1
ATOM 759 O O . VAL A 1 90 ? -13.328 5.679 18.819 1.00 81.94 90 VAL A O 1
ATOM 762 N N . GLN A 1 91 ? -14.257 5.186 16.837 1.00 83.19 91 GLN A N 1
ATOM 763 C CA . GLN A 1 91 ? -15.636 5.180 17.348 1.00 83.19 91 GLN A CA 1
ATOM 764 C C . GLN A 1 91 ? -15.861 4.088 18.402 1.00 83.19 91 GLN A C 1
ATOM 766 O O . GLN A 1 91 ? -16.483 4.353 19.430 1.00 83.19 91 GLN A O 1
ATOM 771 N N . VAL A 1 92 ? -15.319 2.882 18.194 1.00 78.56 92 VAL A N 1
ATOM 772 C CA . VAL A 1 92 ? -15.386 1.793 19.188 1.00 78.56 92 VAL A CA 1
ATOM 773 C C . VAL A 1 92 ? -14.712 2.203 20.499 1.00 78.56 92 VAL A C 1
ATOM 775 O O . VAL A 1 92 ? -15.286 2.007 21.573 1.00 78.56 92 VAL A O 1
ATOM 778 N N . LEU A 1 93 ? -13.530 2.824 20.427 1.00 77.94 93 LEU A N 1
ATOM 779 C CA . LEU A 1 93 ? -12.824 3.326 21.609 1.00 77.94 93 LEU A CA 1
ATOM 780 C C . LEU A 1 93 ? -13.625 4.400 22.355 1.00 77.94 93 LEU A C 1
ATOM 782 O O . LEU A 1 93 ? -13.672 4.389 23.583 1.00 77.94 93 LEU A O 1
ATOM 786 N N . GLN A 1 94 ? -14.265 5.318 21.630 1.00 78.44 94 GLN A N 1
ATOM 787 C CA . GLN A 1 94 ? -15.089 6.372 22.224 1.00 78.44 94 GLN A CA 1
ATOM 788 C C . GLN A 1 94 ? -16.333 5.806 22.914 1.00 78.44 94 GLN A C 1
ATOM 790 O O . GLN A 1 94 ? -16.593 6.158 24.064 1.00 78.44 94 GLN A O 1
ATOM 795 N N . LEU A 1 95 ? -17.055 4.898 22.250 1.00 76.12 95 LEU A N 1
ATOM 796 C CA . LEU A 1 95 ? -18.268 4.280 22.789 1.00 76.12 95 LEU A CA 1
ATOM 797 C C . LEU A 1 95 ? -17.994 3.463 24.045 1.00 76.12 95 LEU A C 1
ATOM 799 O O . LEU A 1 95 ? -18.802 3.480 24.960 1.00 76.12 95 LEU A O 1
ATOM 803 N N . ARG A 1 96 ? -16.835 2.808 24.149 1.00 70.56 96 ARG A N 1
ATOM 804 C CA . ARG A 1 96 ? -16.464 2.058 25.357 1.00 70.56 96 ARG A CA 1
ATOM 805 C C . ARG A 1 96 ? -16.311 2.943 26.600 1.00 70.56 96 ARG A C 1
ATOM 807 O O . ARG A 1 96 ? -16.493 2.468 27.717 1.00 70.56 96 ARG A O 1
ATOM 814 N N . ASN A 1 97 ? -15.969 4.218 26.417 1.00 66.94 97 ASN A N 1
ATOM 815 C CA . ASN A 1 97 ? -15.827 5.175 27.518 1.00 66.94 97 ASN A CA 1
ATOM 816 C C . ASN A 1 97 ? -17.177 5.723 28.007 1.00 66.94 97 ASN A C 1
ATOM 818 O O . ASN A 1 97 ? -17.247 6.348 29.065 1.00 66.94 97 ASN A O 1
ATOM 822 N N . THR A 1 98 ? -18.251 5.486 27.256 1.00 63.06 98 THR A N 1
ATOM 823 C CA . THR A 1 98 ? -19.625 5.805 27.638 1.00 63.06 98 THR A CA 1
ATOM 824 C C . THR A 1 98 ? -20.318 4.498 28.021 1.00 63.06 98 THR A C 1
ATOM 826 O O . THR A 1 98 ? -20.240 3.538 27.275 1.00 63.06 98 THR A O 1
ATOM 829 N N . TYR A 1 99 ? -20.994 4.404 29.167 1.00 55.50 99 TYR A N 1
ATOM 830 C CA . TYR A 1 99 ? -21.649 3.164 29.648 1.00 55.50 99 TYR A CA 1
ATOM 831 C C . TYR A 1 99 ? -22.836 2.668 28.773 1.00 55.50 99 TYR A C 1
ATOM 833 O O . TYR A 1 99 ? -23.693 1.918 29.237 1.00 55.50 99 TYR A O 1
ATOM 841 N N . GLU A 1 100 ? -22.905 3.078 27.508 1.00 56.09 100 GLU A N 1
ATOM 842 C CA . GLU A 1 100 ? -23.906 2.687 26.526 1.00 56.09 100 GLU A CA 1
ATOM 843 C C . GLU A 1 100 ? -23.287 1.778 25.454 1.00 56.09 100 GLU A C 1
ATOM 845 O O . GLU A 1 100 ? -22.408 2.186 24.700 1.00 56.09 100 GLU A O 1
ATOM 850 N N . GLY A 1 101 ? -23.840 0.573 25.292 1.00 60.47 101 GLY A N 1
ATOM 851 C CA . GLY A 1 101 ? -23.903 -0.025 23.957 1.00 60.47 101 GLY A CA 1
ATOM 852 C C . GLY A 1 101 ? -22.991 -1.210 23.656 1.00 60.47 101 GLY A C 1
ATOM 853 O O . GLY A 1 101 ? -22.359 -1.219 22.603 1.00 60.47 101 GLY A O 1
ATOM 854 N N . ASP A 1 102 ? -23.051 -2.278 24.452 1.00 68.06 102 ASP A N 1
ATOM 855 C CA . ASP A 1 102 ? -22.460 -3.577 24.079 1.00 68.06 102 ASP A CA 1
ATOM 856 C C . ASP A 1 102 ? -22.930 -4.065 22.693 1.00 68.06 102 ASP A C 1
ATOM 858 O O . ASP A 1 102 ? -22.132 -4.525 21.877 1.00 68.06 102 ASP A O 1
ATOM 862 N N . ALA A 1 103 ? -24.218 -3.893 22.367 1.00 75.00 103 ALA A N 1
ATOM 863 C CA . ALA A 1 103 ? -24.761 -4.259 21.055 1.00 75.00 103 ALA A CA 1
ATOM 864 C C . ALA A 1 103 ? -24.247 -3.358 19.912 1.00 75.00 103 ALA A C 1
ATOM 866 O O . ALA A 1 103 ? -24.027 -3.835 18.797 1.00 75.00 103 ALA A O 1
ATOM 867 N N . ASN A 1 104 ? -24.026 -2.066 20.181 1.00 77.38 104 ASN A N 1
ATOM 868 C CA . ASN A 1 104 ? -23.497 -1.118 19.194 1.00 77.38 104 ASN A CA 1
ATOM 869 C C . ASN A 1 104 ? -22.012 -1.376 18.927 1.00 77.38 104 ASN A C 1
ATOM 871 O O . ASN A 1 104 ? -21.592 -1.403 17.772 1.00 77.38 104 ASN A O 1
ATOM 875 N N . ILE A 1 105 ? -21.243 -1.643 19.985 1.00 78.25 105 ILE A N 1
ATOM 876 C CA . ILE A 1 105 ? -19.836 -2.038 19.901 1.00 78.25 105 ILE A CA 1
ATOM 877 C C . ILE A 1 105 ? -19.704 -3.331 19.090 1.00 78.25 105 ILE A C 1
ATOM 879 O O . ILE A 1 105 ? -18.904 -3.380 18.158 1.00 78.25 105 ILE A O 1
ATOM 883 N N . LEU A 1 106 ? -20.528 -4.348 19.367 1.00 80.75 106 LEU A N 1
ATOM 884 C CA . LEU A 1 106 ? -20.501 -5.612 18.626 1.00 80.75 106 LEU A CA 1
ATOM 885 C C . LEU A 1 106 ? -20.805 -5.426 17.128 1.00 80.75 106 LEU A C 1
ATOM 887 O O . LEU A 1 106 ? -20.152 -6.037 16.282 1.00 80.75 106 LEU A O 1
ATOM 891 N N . ASN A 1 107 ? -21.774 -4.574 16.781 1.00 83.56 107 ASN A N 1
ATOM 892 C CA . ASN A 1 107 ? -22.084 -4.269 15.382 1.00 83.56 107 ASN A CA 1
ATOM 893 C C . ASN A 1 107 ? -20.932 -3.536 14.682 1.00 83.56 107 ASN A C 1
ATOM 895 O O . ASN A 1 107 ? -20.586 -3.888 13.556 1.00 83.56 107 ASN A O 1
ATOM 899 N N . LEU A 1 108 ? -20.301 -2.563 15.346 1.00 81.31 108 LEU A N 1
ATOM 900 C CA . LEU A 1 108 ? -19.150 -1.845 14.795 1.00 81.31 108 LEU A CA 1
ATOM 901 C C . LEU A 1 108 ? -17.940 -2.758 14.587 1.00 81.31 108 LEU A C 1
ATOM 903 O O . LEU A 1 108 ? -17.313 -2.682 13.535 1.00 81.31 108 LEU A O 1
ATOM 907 N N . LYS A 1 109 ? -17.655 -3.674 15.522 1.00 80.81 109 LYS A N 1
ATOM 908 C CA . LYS A 1 109 ? -16.589 -4.677 15.354 1.00 80.81 109 LYS A CA 1
ATOM 909 C C . LYS A 1 109 ? -16.784 -5.518 14.092 1.00 80.81 109 LYS A C 1
ATOM 911 O O . LYS A 1 109 ? -15.848 -5.680 13.316 1.00 80.81 109 LYS A O 1
ATOM 916 N N . LYS A 1 110 ? -18.009 -5.994 13.838 1.00 84.38 110 LYS A N 1
ATOM 917 C CA . LYS A 1 110 ? -18.328 -6.744 12.609 1.00 84.38 110 LYS A CA 1
ATOM 918 C C . LYS A 1 110 ? -18.078 -5.915 11.348 1.00 84.38 110 LYS A C 1
ATOM 920 O O . LYS A 1 110 ? -17.537 -6.431 10.377 1.00 84.38 110 LYS A O 1
ATOM 925 N N . ILE A 1 111 ? -18.442 -4.631 11.365 1.00 86.06 111 ILE A N 1
ATOM 926 C CA . ILE A 1 111 ? -18.194 -3.719 10.238 1.00 86.06 111 ILE A CA 1
ATOM 927 C C . ILE A 1 111 ? -16.687 -3.525 10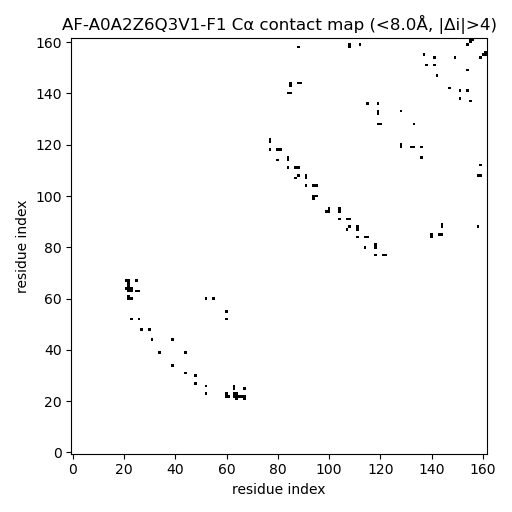.014 1.00 86.06 111 ILE A C 1
ATOM 929 O O . ILE A 1 111 ? -16.242 -3.555 8.869 1.00 86.06 111 ILE A O 1
ATOM 933 N N . ILE A 1 112 ? -15.908 -3.358 11.088 1.00 84.88 112 ILE A N 1
ATOM 934 C CA . ILE A 1 112 ? -14.446 -3.217 11.025 1.00 84.88 112 ILE A CA 1
ATOM 935 C C . ILE A 1 112 ? -13.815 -4.457 10.389 1.00 84.88 112 ILE A C 1
ATOM 937 O O . ILE A 1 112 ? -13.049 -4.314 9.441 1.00 84.88 112 ILE A O 1
ATOM 941 N N . ILE A 1 113 ? -14.175 -5.657 10.858 1.00 83.50 113 ILE A N 1
ATOM 942 C CA . ILE A 1 113 ? -13.651 -6.921 10.318 1.00 83.50 113 ILE A CA 1
ATOM 943 C C . ILE A 1 113 ? -13.949 -7.025 8.818 1.00 83.50 113 ILE A C 1
ATOM 945 O O . ILE A 1 113 ? -13.027 -7.212 8.029 1.00 83.50 113 ILE A O 1
ATOM 949 N N . ASN A 1 114 ? -15.200 -6.791 8.408 1.00 86.00 114 ASN A N 1
ATOM 950 C CA . ASN A 1 114 ? -15.580 -6.845 6.994 1.00 86.00 114 ASN A CA 1
ATOM 951 C C . ASN A 1 114 ? -14.780 -5.849 6.134 1.00 86.00 114 ASN A C 1
ATOM 953 O O . ASN A 1 114 ? -14.364 -6.181 5.026 1.00 86.00 114 ASN A O 1
ATOM 957 N N . LYS A 1 115 ? -14.535 -4.629 6.633 1.00 85.81 115 LYS A N 1
ATOM 958 C CA . LYS A 1 115 ? -13.735 -3.630 5.907 1.00 85.81 115 LYS A CA 1
ATOM 959 C C . LYS A 1 115 ? -12.252 -3.979 5.844 1.00 85.81 115 LYS A C 1
ATOM 961 O O . LYS A 1 115 ? -11.605 -3.665 4.851 1.00 85.81 115 LYS A O 1
ATOM 966 N N . ILE A 1 116 ? -11.707 -4.617 6.876 1.00 84.19 116 ILE A N 1
ATOM 967 C CA . ILE A 1 116 ? -10.326 -5.111 6.868 1.00 84.19 116 ILE A CA 1
ATOM 968 C C . ILE A 1 116 ? -10.173 -6.217 5.827 1.00 84.19 116 ILE A C 1
ATOM 970 O O . ILE A 1 116 ? -9.219 -6.193 5.053 1.00 84.19 116 ILE A O 1
ATOM 974 N N . GLU A 1 117 ? -11.134 -7.137 5.752 1.00 82.81 117 GLU A N 1
ATO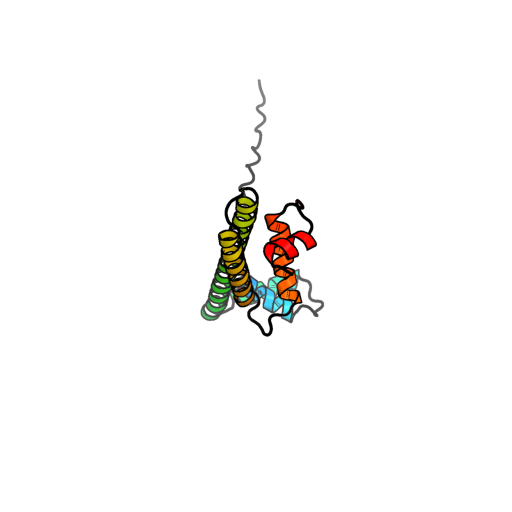M 975 C CA . GLU A 1 117 ? -11.154 -8.169 4.715 1.00 82.81 117 GLU A CA 1
ATOM 976 C C . GLU A 1 117 ? -11.232 -7.562 3.308 1.00 82.81 117 GLU A C 1
ATOM 978 O O . GLU A 1 117 ? -10.436 -7.940 2.451 1.00 82.81 117 GLU A O 1
ATOM 983 N N . GLU A 1 118 ? -12.106 -6.572 3.093 1.00 84.62 118 GLU A N 1
ATOM 984 C CA . GLU A 1 118 ? -12.214 -5.834 1.826 1.00 84.62 118 GLU A CA 1
ATOM 985 C C . GLU A 1 118 ? -10.911 -5.093 1.474 1.00 84.62 118 GLU A C 1
ATOM 987 O O . GLU A 1 118 ? -10.472 -5.096 0.322 1.00 84.62 118 GLU A O 1
ATOM 992 N N . TYR A 1 119 ? -10.253 -4.470 2.455 1.00 83.56 119 TYR A N 1
ATOM 993 C CA . TYR A 1 119 ? -8.958 -3.820 2.254 1.00 83.56 119 TYR A CA 1
ATOM 994 C C . TYR A 1 119 ? -7.886 -4.828 1.829 1.00 83.56 119 TYR A C 1
ATOM 996 O O . TYR A 1 119 ? -7.130 -4.547 0.900 1.00 83.56 119 TYR A O 1
ATOM 1004 N N . ILE A 1 120 ? -7.836 -5.999 2.472 1.00 78.44 120 ILE A N 1
ATOM 1005 C CA . ILE A 1 120 ? -6.883 -7.067 2.145 1.00 78.44 120 ILE A CA 1
ATOM 1006 C C . ILE A 1 120 ? -7.127 -7.587 0.726 1.00 78.44 120 ILE A C 1
ATOM 1008 O O . ILE A 1 120 ? -6.182 -7.667 -0.059 1.00 78.44 120 ILE A O 1
ATOM 1012 N N . ASP A 1 121 ? -8.383 -7.862 0.368 1.00 78.50 121 ASP A N 1
ATOM 1013 C CA . ASP A 1 121 ? -8.751 -8.318 -0.978 1.00 78.50 121 ASP A CA 1
ATOM 1014 C C . ASP A 1 121 ? -8.301 -7.326 -2.060 1.00 78.50 121 ASP A C 1
ATOM 1016 O O . ASP A 1 121 ? -7.765 -7.713 -3.100 1.00 78.50 121 ASP A O 1
ATOM 1020 N N . ASN A 1 122 ? -8.451 -6.028 -1.793 1.00 76.94 122 ASN A N 1
ATOM 1021 C CA . ASN A 1 122 ? -8.059 -4.979 -2.729 1.00 76.94 122 ASN A CA 1
ATOM 1022 C C . ASN A 1 122 ? -6.547 -4.705 -2.765 1.00 76.94 122 ASN A C 1
ATOM 1024 O O . ASN A 1 122 ? -6.021 -4.347 -3.821 1.00 76.94 122 ASN A O 1
ATOM 1028 N N . ALA A 1 123 ? -5.857 -4.803 -1.626 1.00 70.75 123 ALA A N 1
ATOM 1029 C CA . ALA A 1 123 ? -4.449 -4.432 -1.499 1.00 70.75 123 ALA A CA 1
ATOM 1030 C C . ALA A 1 123 ? -3.491 -5.533 -1.968 1.00 70.75 123 ALA A C 1
ATOM 1032 O O . ALA A 1 123 ? -2.425 -5.207 -2.488 1.00 70.75 123 ALA A O 1
ATOM 1033 N N . TYR A 1 124 ? -3.854 -6.809 -1.797 1.00 69.94 124 TYR A N 1
ATOM 1034 C CA . TYR A 1 124 ? -2.921 -7.910 -2.036 1.00 69.94 124 TYR A CA 1
ATOM 1035 C C . TYR A 1 124 ? -3.023 -8.546 -3.432 1.00 69.94 124 TYR A C 1
ATOM 1037 O O . TYR A 1 124 ? -2.043 -9.163 -3.822 1.00 69.94 124 TYR A O 1
ATOM 1045 N N . GLN A 1 125 ? -4.103 -8.340 -4.212 1.00 62.25 125 GLN A N 1
ATOM 1046 C CA . GLN A 1 125 ? -4.305 -8.706 -5.646 1.00 62.25 125 GLN A CA 1
ATOM 1047 C C . GLN A 1 125 ? -3.753 -10.070 -6.166 1.00 62.25 125 GLN A C 1
ATOM 1049 O O . GLN A 1 125 ? -3.822 -10.326 -7.368 1.00 62.25 125 GLN A O 1
ATOM 1054 N N . SER A 1 126 ? -3.245 -10.970 -5.319 1.00 50.72 126 SER A N 1
ATOM 1055 C CA . SER A 1 126 ? -2.730 -12.302 -5.651 1.00 50.72 126 SER A CA 1
ATOM 1056 C C . SER A 1 126 ? -2.920 -13.292 -4.491 1.00 50.72 126 SER A C 1
ATOM 1058 O O . SER A 1 126 ? -3.284 -12.909 -3.379 1.00 50.72 126 SER A O 1
ATOM 1060 N N . ASP A 1 127 ? -2.775 -14.575 -4.829 1.00 51.66 127 ASP A N 1
ATOM 1061 C CA . ASP A 1 127 ? -3.435 -15.731 -4.223 1.00 51.66 127 ASP A CA 1
ATOM 1062 C C . ASP A 1 127 ? -3.120 -15.996 -2.733 1.00 51.66 127 ASP A C 1
ATOM 1064 O O . ASP A 1 127 ? -1.969 -16.053 -2.313 1.00 51.66 127 ASP A O 1
ATOM 1068 N N . GLU A 1 128 ? -4.198 -16.252 -1.983 1.00 56.75 128 GLU A N 1
ATOM 1069 C CA . GLU A 1 128 ? -4.309 -16.610 -0.557 1.00 56.75 128 GLU A CA 1
ATOM 1070 C C . GLU A 1 128 ? -4.124 -15.493 0.491 1.00 56.75 128 GLU A C 1
ATOM 1072 O O . GLU A 1 128 ? -3.037 -14.989 0.766 1.00 56.75 128 GLU A O 1
ATOM 1077 N N . LYS A 1 129 ? -5.228 -15.203 1.205 1.00 65.88 129 LYS A N 1
ATOM 1078 C CA . LYS A 1 129 ? -5.217 -14.501 2.498 1.00 65.88 129 LYS A CA 1
ATOM 1079 C C . LYS A 1 129 ? -4.417 -15.332 3.500 1.00 65.88 129 LYS A C 1
ATOM 1081 O O . LYS A 1 129 ? -4.958 -16.249 4.119 1.00 65.88 129 LYS A O 1
ATOM 1086 N N . THR A 1 130 ? -3.139 -15.021 3.674 1.00 74.31 130 THR A N 1
ATOM 1087 C CA . THR A 1 130 ? -2.342 -15.671 4.717 1.00 74.31 130 THR A CA 1
ATOM 1088 C C . THR A 1 130 ? -2.641 -15.047 6.088 1.00 74.31 130 THR A C 1
ATOM 1090 O O . THR A 1 130 ? -2.941 -13.849 6.174 1.00 74.31 130 THR A O 1
ATOM 1093 N N . PRO A 1 131 ? -2.539 -15.819 7.186 1.00 74.69 131 PRO A N 1
ATOM 1094 C CA . PRO A 1 131 ? -2.599 -15.270 8.541 1.00 74.69 131 PRO A CA 1
ATOM 1095 C C . PRO A 1 131 ? -1.593 -14.133 8.777 1.00 74.69 131 PRO A C 1
ATOM 1097 O O . PRO A 1 131 ? -1.893 -13.194 9.512 1.00 74.69 131 PRO A O 1
ATOM 1100 N N . ASP A 1 132 ? -0.437 -14.181 8.111 1.00 74.81 132 ASP A N 1
ATOM 1101 C CA . ASP A 1 132 ? 0.604 -13.157 8.213 1.00 74.81 132 ASP A CA 1
ATOM 1102 C C . ASP A 1 132 ? 0.163 -11.827 7.585 1.00 74.81 132 ASP A C 1
ATOM 1104 O O . ASP A 1 132 ? 0.371 -10.770 8.180 1.00 74.81 132 ASP A O 1
ATOM 1108 N N . SER A 1 133 ? -0.523 -11.862 6.435 1.00 72.38 133 SER A N 1
ATOM 1109 C CA . SER A 1 133 ? -1.083 -10.664 5.787 1.00 72.38 133 SER A CA 1
ATOM 1110 C C . SER A 1 133 ? -2.160 -9.998 6.650 1.00 72.38 133 SER A C 1
ATOM 1112 O O . SER A 1 133 ? -2.201 -8.776 6.775 1.00 72.38 133 SER A O 1
ATOM 1114 N N . LEU A 1 134 ? -3.013 -10.800 7.297 1.00 77.31 134 LEU A N 1
ATOM 1115 C CA . LEU A 1 134 ? -3.995 -10.309 8.271 1.00 77.31 134 LEU A CA 1
ATOM 1116 C C . LEU A 1 134 ? -3.302 -9.645 9.468 1.00 77.31 134 LEU A C 1
ATOM 1118 O O . LEU A 1 134 ? -3.652 -8.525 9.845 1.00 77.31 134 LEU A O 1
ATOM 1122 N N . LEU A 1 135 ? -2.301 -10.316 10.044 1.00 80.12 135 LEU A N 1
ATOM 1123 C CA . LEU A 1 135 ? -1.555 -9.818 11.197 1.00 80.12 135 LEU A CA 1
ATOM 1124 C C . LEU A 1 135 ? -0.827 -8.505 10.888 1.00 80.12 135 LEU A C 1
ATOM 1126 O O . LEU A 1 135 ? -0.821 -7.600 11.725 1.00 80.12 135 LEU A O 1
ATOM 1130 N N . GLU A 1 136 ? -0.259 -8.377 9.688 1.00 81.62 136 GLU A N 1
ATOM 1131 C CA . GLU A 1 136 ? 0.373 -7.145 9.225 1.00 81.62 136 GLU A CA 1
ATOM 1132 C C . GLU A 1 136 ? -0.633 -5.989 9.214 1.00 81.62 136 GLU A C 1
ATOM 1134 O O . GLU A 1 136 ? -0.394 -4.959 9.846 1.00 81.62 136 GLU A O 1
ATOM 1139 N N . VAL A 1 137 ? -1.801 -6.169 8.591 1.00 81.38 137 VAL A N 1
ATOM 1140 C CA . VAL A 1 137 ? -2.835 -5.123 8.546 1.00 81.38 137 VAL A CA 1
ATOM 1141 C C . VAL A 1 137 ? -3.298 -4.733 9.953 1.00 81.38 137 VAL A C 1
ATOM 1143 O O . VAL A 1 137 ? -3.381 -3.541 10.260 1.00 81.38 137 VAL A O 1
ATOM 1146 N N . TYR A 1 138 ? -3.512 -5.700 10.849 1.00 82.50 138 TYR A N 1
ATOM 1147 C CA . TYR A 1 138 ? -3.868 -5.412 12.241 1.00 82.50 138 TYR A CA 1
ATOM 1148 C C . TYR A 1 138 ? -2.786 -4.633 12.989 1.00 82.50 138 TYR A C 1
ATOM 1150 O O . TYR A 1 138 ? -3.099 -3.707 13.741 1.00 82.50 138 TYR A O 1
ATOM 1158 N N . PHE A 1 139 ? -1.513 -4.956 12.767 1.00 82.69 139 PHE A N 1
ATOM 1159 C CA . PHE A 1 139 ? -0.403 -4.229 13.372 1.00 82.69 139 PHE A CA 1
ATOM 1160 C C . PHE A 1 139 ? -0.310 -2.786 12.857 1.00 82.69 139 PHE A C 1
ATOM 1162 O O . PHE A 1 139 ? -0.097 -1.854 13.636 1.00 82.69 139 PHE A O 1
ATOM 1169 N N . TRP A 1 140 ? -0.542 -2.569 11.562 1.00 82.75 140 TRP A N 1
ATOM 1170 C CA . TRP A 1 140 ? -0.596 -1.226 10.981 1.00 82.75 140 TRP A CA 1
ATOM 1171 C C . TRP A 1 140 ? -1.736 -0.390 11.565 1.00 82.75 140 TRP A C 1
ATOM 1173 O O . TRP A 1 140 ? -1.526 0.776 11.905 1.00 82.75 140 TRP A O 1
ATOM 1183 N N . ILE A 1 141 ? -2.921 -0.983 11.720 1.00 80.44 141 ILE A N 1
ATOM 1184 C CA . ILE A 1 141 ? -4.080 -0.345 12.355 1.00 80.44 141 ILE A CA 1
ATOM 1185 C C . ILE A 1 141 ? -3.749 0.043 13.804 1.00 80.44 141 ILE A C 1
ATOM 1187 O O . ILE A 1 141 ? -3.961 1.191 14.201 1.00 80.44 141 ILE A O 1
ATOM 1191 N N . TYR A 1 142 ? -3.148 -0.876 14.568 1.00 80.25 142 TYR A N 1
ATOM 1192 C CA . TYR A 1 142 ? -2.689 -0.634 15.937 1.00 80.25 142 TYR A CA 1
ATOM 1193 C C . TYR A 1 142 ? -1.742 0.573 16.040 1.00 80.25 142 TYR A C 1
ATOM 1195 O O . TYR A 1 142 ? -1.951 1.452 16.880 1.00 80.25 142 TYR A O 1
ATOM 1203 N N . LEU A 1 143 ? -0.731 0.653 15.167 1.00 81.12 143 LEU A N 1
ATOM 1204 C CA . LEU A 1 143 ? 0.222 1.769 15.159 1.00 81.12 143 LEU A CA 1
ATOM 1205 C C . LEU A 1 143 ? -0.453 3.122 14.884 1.00 81.12 143 LEU A C 1
ATOM 1207 O O . LEU A 1 143 ? -0.031 4.132 15.445 1.00 81.12 143 LEU A O 1
ATOM 1211 N N . HIS A 1 144 ? -1.490 3.147 14.042 1.00 76.25 144 HIS A N 1
ATOM 1212 C CA . HIS A 1 144 ? -2.156 4.384 13.623 1.00 76.25 144 HIS A CA 1
ATOM 1213 C C . HIS A 1 144 ? -3.181 4.905 14.628 1.00 76.25 144 HIS A C 1
ATOM 1215 O O . HIS A 1 144 ? -3.286 6.115 14.814 1.00 76.25 144 HIS A O 1
ATOM 1221 N N . ILE A 1 145 ? -3.942 4.022 15.273 1.00 71.19 145 ILE A N 1
ATOM 1222 C CA . ILE A 1 145 ? -4.972 4.451 16.229 1.00 71.19 145 ILE A CA 1
ATOM 1223 C C . ILE A 1 145 ? -4.337 4.895 17.539 1.00 71.19 145 ILE A C 1
ATOM 1225 O O . ILE A 1 145 ? -4.830 5.806 18.201 1.00 71.19 145 ILE A O 1
ATOM 1229 N N . ASN A 1 146 ? -3.282 4.201 17.960 1.00 63.50 146 ASN A N 1
ATOM 1230 C CA . ASN A 1 146 ? -3.158 3.999 19.386 1.00 63.50 146 ASN A CA 1
ATOM 1231 C C . ASN A 1 146 ? -2.038 4.778 20.066 1.00 63.50 146 ASN A C 1
ATOM 1233 O O . ASN A 1 146 ? -2.065 4.850 21.287 1.00 63.50 146 ASN A O 1
ATOM 1237 N N . ASN A 1 147 ? -1.056 5.351 19.357 1.00 57.41 147 ASN A N 1
ATOM 1238 C CA . ASN A 1 147 ? 0.086 6.052 19.981 1.00 57.41 147 ASN A CA 1
ATOM 1239 C C . ASN A 1 147 ? 0.673 5.319 21.227 1.00 57.41 147 ASN A C 1
ATOM 1241 O O . ASN A 1 147 ? 1.230 5.960 22.115 1.00 57.41 147 ASN A O 1
ATOM 1245 N N . ASN A 1 148 ? 0.554 3.982 21.298 1.00 55.62 148 ASN A N 1
ATOM 1246 C CA . ASN A 1 148 ? 0.895 3.111 22.439 1.00 55.62 148 ASN A CA 1
ATOM 1247 C C . ASN A 1 148 ? 0.029 3.208 23.725 1.00 55.62 148 ASN A C 1
ATOM 1249 O O . ASN A 1 148 ? 0.524 2.897 24.805 1.00 55.62 148 ASN A O 1
ATOM 1253 N N . MET A 1 149 ? -1.248 3.600 23.657 1.00 59.06 149 MET A N 1
ATOM 1254 C CA . MET A 1 149 ? -2.133 3.700 24.837 1.00 59.06 149 MET A CA 1
ATOM 1255 C C . MET A 1 149 ? -2.576 2.341 25.414 1.00 59.06 149 MET A C 1
ATOM 1257 O O . MET A 1 149 ? -2.895 2.259 26.597 1.00 59.06 149 MET A O 1
ATOM 1261 N N . ILE A 1 150 ? -2.591 1.279 24.601 1.00 68.12 150 ILE A N 1
ATOM 1262 C CA . ILE A 1 150 ? -2.870 -0.114 25.010 1.00 68.12 150 ILE A CA 1
ATOM 1263 C C . ILE A 1 150 ? -1.875 -1.050 24.328 1.00 68.12 150 ILE A C 1
ATOM 1265 O O . ILE A 1 150 ? -1.306 -0.668 23.305 1.00 68.12 150 ILE A O 1
ATOM 1269 N N . SER A 1 151 ? -1.630 -2.246 24.871 1.00 78.44 151 SER A N 1
ATOM 1270 C CA . SER A 1 151 ? -0.709 -3.189 24.225 1.00 78.44 151 SER A CA 1
ATOM 1271 C C . SER A 1 151 ? -1.307 -3.750 22.931 1.00 78.44 151 SER A C 1
ATOM 1273 O O . SER A 1 151 ? -2.524 -3.760 22.752 1.00 78.44 151 SER A O 1
ATOM 1275 N N . PHE A 1 152 ? -0.465 -4.253 22.022 1.00 77.44 152 PHE A N 1
ATOM 1276 C CA . PHE A 1 152 ? -0.952 -4.923 20.810 1.00 77.44 152 PHE A CA 1
ATOM 1277 C C . PHE A 1 152 ? -1.835 -6.137 21.143 1.00 77.44 152 PHE A C 1
ATOM 1279 O O . PHE A 1 152 ? -2.845 -6.353 20.486 1.00 77.44 152 PHE A O 1
ATOM 1286 N N . LYS A 1 153 ? -1.511 -6.875 22.214 1.00 78.94 153 LYS A N 1
ATOM 1287 C CA . LYS A 1 153 ? -2.336 -7.988 22.702 1.00 78.94 153 LYS A CA 1
ATOM 1288 C C . LYS A 1 153 ? -3.722 -7.509 23.130 1.00 78.94 153 LYS A C 1
ATOM 1290 O O . LYS A 1 153 ? -4.716 -8.054 22.670 1.00 78.94 153 LYS A O 1
ATOM 1295 N N . ASP A 1 154 ? -3.778 -6.451 23.938 1.00 74.19 154 ASP A N 1
ATOM 1296 C CA . ASP A 1 154 ? -5.052 -5.864 24.366 1.00 74.19 154 ASP A CA 1
ATOM 1297 C C . ASP A 1 154 ? -5.832 -5.322 23.164 1.00 74.19 154 ASP A C 1
ATOM 1299 O O . ASP A 1 154 ? -7.047 -5.445 23.100 1.00 74.19 154 ASP A O 1
ATOM 1303 N N . PHE A 1 155 ? -5.147 -4.757 22.167 1.00 77.00 155 PHE A N 1
ATOM 1304 C CA . PHE A 1 155 ? -5.780 -4.306 20.932 1.00 77.00 155 PHE A CA 1
ATOM 1305 C C . PHE A 1 155 ? -6.456 -5.456 20.172 1.00 77.00 155 PHE A C 1
ATOM 1307 O O . PHE A 1 155 ? -7.620 -5.300 19.793 1.00 77.00 155 PHE A O 1
ATOM 1314 N N . LEU A 1 156 ? -5.760 -6.585 19.988 1.00 77.12 156 LEU A N 1
ATOM 1315 C CA . LEU A 1 156 ? -6.306 -7.778 19.334 1.00 77.12 156 LEU A CA 1
ATOM 1316 C C . LEU A 1 156 ? -7.513 -8.323 20.110 1.00 77.12 156 LEU A C 1
ATOM 1318 O O . LEU A 1 156 ? -8.584 -8.490 19.526 1.00 77.12 156 LEU A O 1
ATOM 1322 N N . GLU A 1 157 ? -7.388 -8.482 21.430 1.00 74.75 157 GLU A N 1
ATOM 1323 C CA . GLU A 1 157 ? -8.487 -8.957 22.281 1.00 74.75 157 GLU A CA 1
ATOM 1324 C C . GLU A 1 157 ? -9.698 -8.009 22.208 1.00 74.75 157 GLU A C 1
ATOM 1326 O O . GLU A 1 157 ? -10.852 -8.436 22.136 1.00 74.75 157 GLU A O 1
ATOM 1331 N N . TRP A 1 158 ? -9.461 -6.694 22.204 1.00 67.12 158 TRP A N 1
ATOM 1332 C CA . TRP A 1 158 ? -10.535 -5.705 22.305 1.00 67.12 158 TRP A CA 1
ATOM 1333 C C . TRP A 1 158 ? -11.257 -5.461 20.983 1.00 67.12 158 TRP A C 1
ATOM 1335 O O . TRP A 1 158 ? -12.467 -5.225 21.004 1.00 67.12 158 TRP A O 1
ATOM 1345 N N . HIS A 1 159 ? -10.553 -5.515 19.853 1.00 62.78 159 HIS A N 1
ATOM 1346 C CA . HIS A 1 159 ? -11.119 -5.169 18.545 1.00 62.78 159 HIS A CA 1
ATOM 1347 C C . HIS A 1 159 ? -11.466 -6.392 17.698 1.00 62.78 159 HIS A C 1
ATOM 1349 O O . H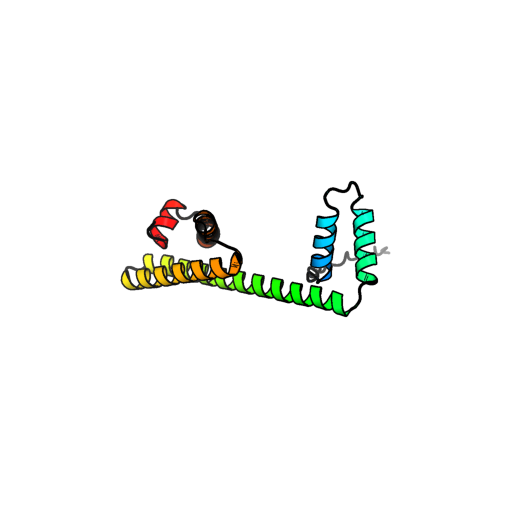IS A 1 159 ? -12.377 -6.297 16.879 1.00 62.78 159 HIS A O 1
ATOM 1355 N N . LEU A 1 160 ? -10.794 -7.525 17.915 1.00 64.56 160 LEU A N 1
ATOM 1356 C CA . LEU A 1 160 ? -10.906 -8.712 17.061 1.00 64.56 160 LEU A CA 1
ATOM 1357 C C . LEU A 1 160 ? -11.396 -9.955 17.798 1.00 64.56 160 LEU A C 1
ATOM 1359 O O . LEU A 1 160 ? -11.699 -10.942 17.138 1.00 64.56 160 LEU A O 1
ATOM 1363 N N . GLU A 1 161 ? -11.498 -9.902 19.132 1.00 61.91 161 GLU A N 1
ATOM 1364 C CA . GLU A 1 161 ? -11.889 -11.051 19.966 1.00 61.91 161 GLU A CA 1
ATOM 1365 C C . GLU A 1 161 ? -10.998 -12.289 19.723 1.00 61.91 161 GLU A C 1
ATOM 1367 O O . GLU A 1 161 ? -11.464 -13.426 19.809 1.00 61.91 161 GLU A O 1
ATOM 1372 N N . LEU A 1 162 ? -9.716 -12.045 19.415 1.00 56.00 162 LEU A N 1
ATOM 1373 C CA . LEU A 1 162 ? -8.645 -13.039 19.269 1.00 56.00 162 LEU A CA 1
ATOM 1374 C C . LEU A 1 162 ? -7.828 -13.181 20.555 1.00 56.00 162 LEU A C 1
ATOM 1376 O O . LEU A 1 162 ? -7.576 -12.137 21.200 1.00 56.00 162 LEU A O 1
#

Solvent-accessible surface area (backbone atoms only — not comparable to full-atom values): 9765 Å² total; per-residue (Å²): 137,84,83,79,77,82,75,78,76,77,72,75,84,70,80,72,72,78,72,76,86,48,27,66,55,58,56,46,50,54,53,45,62,77,46,62,92,49,95,66,55,68,74,58,52,54,49,52,51,49,53,52,58,71,73,46,55,68,71,63,52,48,51,36,38,51,52,44,51,52,55,50,51,51,55,50,50,52,52,52,51,51,51,54,45,48,55,51,53,51,50,46,59,54,41,70,77,40,103,60,49,72,70,56,46,53,53,50,39,55,53,44,52,54,50,50,52,51,46,48,61,68,71,60,82,61,90,72,93,44,73,66,60,53,51,50,53,53,50,54,51,50,62,71,74,39,85,74,79,62,53,72,66,57,49,38,39,72,61,66,73,95

Organism: NCBI:txid94130